Protein AF-A0A1Z2LA56-F1 (afdb_monomer)

Mean predicted aligned error: 17.95 Å

Sequence (90 aa):
MRSSFRVFGVLASATALLLGVTEMTGASAADAGAGGPAVEVTPGAERHWMRNFNSAQCLAVPGGSTQQGTGLIQWPCGNWHDQSWSYYNE

pLDDT: mean 73.39, std 21.87, range [32.38, 98.5]

Structure (mmCIF, N/CA/C/O backbone):
data_AF-A0A1Z2LA56-F1
#
_entry.id   AF-A0A1Z2LA56-F1
#
loop_
_atom_site.group_PDB
_atom_site.id
_atom_site.type_symbol
_atom_site.label_atom_id
_atom_site.label_alt_id
_atom_site.label_comp_id
_atom_site.label_asym_id
_atom_site.label_entity_id
_atom_site.label_seq_id
_atom_site.pdbx_PDB_ins_code
_atom_site.Cartn_x
_atom_site.Cartn_y
_atom_site.Cartn_z
_atom_site.occupancy
_atom_site.B_iso_or_equiv
_atom_site.auth_seq_id
_atom_site.auth_comp_id
_atom_site.auth_asym_id
_atom_site.auth_atom_id
_atom_site.pdbx_PDB_model_num
ATOM 1 N N . MET A 1 1 ? 7.281 -27.258 -43.549 1.00 36.75 1 MET A N 1
ATOM 2 C CA . MET A 1 1 ? 7.598 -27.144 -44.990 1.00 36.75 1 MET A CA 1
ATOM 3 C C . MET A 1 1 ? 8.286 -25.805 -45.235 1.00 36.75 1 MET A C 1
ATOM 5 O O . MET A 1 1 ? 7.738 -24.816 -44.787 1.00 36.75 1 MET A O 1
ATOM 9 N N . ARG A 1 2 ? 9.465 -25.829 -45.885 1.00 35.16 2 ARG A N 1
ATOM 10 C CA . ARG A 1 2 ? 9.987 -24.918 -46.941 1.00 35.16 2 ARG A CA 1
ATOM 11 C C . ARG A 1 2 ? 9.574 -23.426 -46.859 1.00 35.16 2 ARG A C 1
ATOM 13 O O . ARG A 1 2 ? 8.395 -23.134 -46.881 1.00 35.16 2 ARG A O 1
ATOM 20 N N . SER A 1 3 ? 10.454 -22.428 -46.913 1.00 32.38 3 SER A N 1
ATOM 21 C CA . SER A 1 3 ? 11.665 -22.350 -47.729 1.00 32.38 3 SER A CA 1
ATOM 22 C C . SER A 1 3 ? 12.545 -21.173 -47.302 1.00 32.38 3 SER A C 1
ATOM 24 O O . SER A 1 3 ? 12.062 -20.080 -47.025 1.00 32.38 3 SER A O 1
ATOM 26 N N . SER A 1 4 ? 13.845 -21.432 -47.315 1.00 49.75 4 SER A N 1
ATOM 27 C CA . SER A 1 4 ? 14.962 -20.519 -47.110 1.00 49.75 4 SER A CA 1
ATOM 28 C C . SER A 1 4 ? 15.098 -19.491 -48.236 1.00 49.75 4 SER A C 1
ATOM 30 O O . SER A 1 4 ? 14.995 -19.870 -49.398 1.00 49.75 4 SER A O 1
ATOM 32 N N . PHE A 1 5 ? 15.485 -18.255 -47.903 1.00 46.91 5 PHE A N 1
ATOM 33 C CA . PHE A 1 5 ? 16.278 -17.390 -48.786 1.00 46.91 5 PHE A CA 1
ATOM 34 C C . PHE A 1 5 ? 17.320 -16.634 -47.949 1.00 46.91 5 PHE A C 1
ATOM 36 O O . PHE A 1 5 ? 17.027 -15.628 -47.313 1.00 46.91 5 PHE A O 1
ATOM 43 N N . ARG A 1 6 ? 18.552 -17.157 -47.917 1.00 55.47 6 ARG A N 1
ATOM 44 C CA . ARG A 1 6 ? 19.739 -16.410 -47.483 1.00 55.47 6 ARG A CA 1
ATOM 45 C C . ARG A 1 6 ? 20.323 -15.753 -48.728 1.00 55.47 6 ARG A C 1
ATOM 47 O O . ARG A 1 6 ? 20.900 -16.451 -49.556 1.00 55.47 6 ARG A O 1
ATOM 54 N N . VAL A 1 7 ? 20.160 -14.442 -48.875 1.00 47.06 7 VAL A N 1
ATOM 55 C CA . VAL A 1 7 ? 20.847 -13.688 -49.929 1.00 47.06 7 VAL A CA 1
ATOM 56 C C . VAL A 1 7 ? 22.226 -13.307 -49.393 1.00 47.06 7 VAL A C 1
ATOM 58 O O . VAL A 1 7 ? 22.389 -12.316 -48.691 1.00 47.06 7 VAL A O 1
ATOM 61 N N . PHE A 1 8 ? 23.215 -14.155 -49.678 1.00 47.03 8 PHE A N 1
ATOM 62 C CA . PHE A 1 8 ? 24.625 -13.780 -49.629 1.00 47.03 8 PHE A CA 1
ATOM 63 C C . PHE A 1 8 ? 24.902 -12.874 -50.830 1.00 47.03 8 PHE A C 1
ATOM 65 O O . PHE A 1 8 ? 24.837 -13.325 -51.970 1.00 47.03 8 PHE A O 1
ATOM 72 N N . GLY A 1 9 ? 25.181 -11.599 -50.576 1.00 38.19 9 GLY A N 1
ATOM 73 C CA . GLY A 1 9 ? 25.446 -10.609 -51.617 1.00 38.19 9 GLY A CA 1
ATOM 74 C C . GLY A 1 9 ? 26.408 -9.530 -51.140 1.00 38.19 9 GLY A C 1
ATOM 75 O O . GLY A 1 9 ? 26.066 -8.356 -51.166 1.00 38.19 9 GLY A O 1
ATOM 76 N N . VAL A 1 10 ? 27.598 -9.918 -50.673 1.00 46.91 10 VAL A N 1
ATOM 77 C CA . VAL A 1 10 ? 28.721 -8.985 -50.498 1.00 46.91 10 VAL A CA 1
ATOM 78 C C . VAL A 1 10 ? 29.648 -9.177 -51.695 1.00 46.91 10 VAL A C 1
ATOM 80 O O . VAL A 1 10 ? 30.489 -10.072 -51.705 1.00 46.91 10 VAL A O 1
ATOM 83 N N . LEU A 1 11 ? 29.464 -8.362 -52.735 1.00 42.62 11 LEU A N 1
ATOM 84 C CA . LEU A 1 11 ? 30.481 -8.172 -53.768 1.00 42.62 11 LEU A CA 1
ATOM 85 C C . LEU A 1 11 ? 31.562 -7.263 -53.175 1.00 42.62 11 LEU A C 1
ATOM 87 O O . LEU A 1 11 ? 31.429 -6.042 -53.160 1.00 42.62 11 LEU A O 1
ATOM 91 N N . ALA A 1 12 ? 32.614 -7.871 -52.629 1.00 44.03 12 ALA A N 1
ATOM 92 C CA . ALA A 1 12 ? 33.812 -7.163 -52.205 1.00 44.03 12 ALA A CA 1
ATOM 93 C C . ALA A 1 12 ? 34.608 -6.739 -53.451 1.00 44.03 12 ALA A C 1
ATOM 95 O O . ALA A 1 12 ? 35.239 -7.572 -54.099 1.00 44.03 12 ALA A O 1
ATOM 96 N N . SER A 1 13 ? 34.571 -5.452 -53.804 1.00 50.25 13 SER A N 1
ATOM 97 C CA . SER A 1 13 ? 35.479 -4.897 -54.812 1.00 50.25 13 SER A CA 1
ATOM 98 C C . SER A 1 13 ? 36.805 -4.547 -54.142 1.00 50.25 13 SER A C 1
ATOM 100 O O . SER A 1 13 ? 36.895 -3.583 -53.383 1.00 50.25 13 SER A O 1
ATOM 102 N N . ALA A 1 14 ? 37.828 -5.356 -54.404 1.00 50.19 14 ALA A N 1
ATOM 103 C CA . ALA A 1 14 ? 39.197 -5.097 -53.992 1.00 50.19 14 ALA A CA 1
ATOM 104 C C . ALA A 1 14 ? 39.865 -4.117 -54.967 1.00 50.19 14 ALA A C 1
ATOM 106 O O . ALA A 1 14 ? 40.242 -4.489 -56.073 1.00 50.19 14 ALA A O 1
ATOM 107 N N . THR A 1 15 ? 40.074 -2.882 -54.520 1.00 52.03 15 THR A N 1
ATOM 108 C CA . THR A 1 15 ? 41.106 -1.990 -55.065 1.00 52.03 15 THR A CA 1
ATOM 109 C C . THR A 1 15 ? 41.795 -1.313 -53.892 1.00 52.03 15 THR A C 1
ATOM 111 O O . THR A 1 15 ? 41.374 -0.265 -53.414 1.00 52.03 15 THR A O 1
ATOM 114 N N . ALA A 1 16 ? 42.838 -1.974 -53.394 1.00 51.56 16 ALA A N 1
ATOM 115 C CA . ALA A 1 16 ? 43.804 -1.395 -52.478 1.00 51.56 16 ALA A CA 1
ATOM 116 C C . ALA A 1 16 ? 44.933 -0.780 -53.306 1.00 51.56 16 ALA A C 1
ATOM 118 O O . ALA A 1 16 ? 45.618 -1.517 -54.007 1.00 51.56 16 ALA A O 1
ATOM 119 N N . LEU A 1 17 ? 45.107 0.541 -53.229 1.00 51.66 17 LEU A N 1
ATOM 120 C CA . LEU A 1 17 ? 46.380 1.251 -53.406 1.00 51.66 17 LEU A CA 1
ATOM 121 C C . LEU A 1 17 ? 46.133 2.750 -53.203 1.00 51.66 17 LEU A C 1
ATOM 123 O O . LEU A 1 17 ? 45.652 3.424 -54.106 1.00 51.66 17 LEU A O 1
ATOM 127 N N . LEU A 1 18 ? 46.439 3.246 -52.002 1.00 47.22 18 LEU A N 1
ATOM 128 C CA . LEU A 1 18 ? 47.278 4.420 -51.718 1.00 47.22 18 LEU A CA 1
ATOM 129 C C . LEU A 1 18 ? 47.170 4.767 -50.222 1.00 47.22 18 LEU A C 1
ATOM 131 O O . LEU A 1 18 ? 46.168 4.507 -49.565 1.00 47.22 18 LEU A O 1
ATOM 135 N N . LEU A 1 19 ? 48.281 5.254 -49.681 1.00 57.97 19 LEU A N 1
ATOM 136 C CA . LEU A 1 19 ? 48.592 5.400 -48.261 1.00 57.97 19 LEU A CA 1
ATOM 137 C C . LEU A 1 19 ? 47.602 6.314 -47.520 1.00 57.97 19 LEU A C 1
ATOM 139 O O . LEU A 1 19 ? 47.437 7.469 -47.899 1.00 57.97 19 LEU A O 1
ATOM 143 N N . GLY A 1 20 ? 47.027 5.816 -46.422 1.00 52.50 20 GLY A N 1
ATOM 144 C CA . GLY A 1 20 ? 46.240 6.614 -45.478 1.00 52.50 20 GLY A CA 1
ATOM 145 C C . GLY A 1 20 ? 44.962 5.910 -45.042 1.00 52.50 20 GLY A C 1
ATOM 146 O O . GLY A 1 20 ? 43.882 6.246 -45.511 1.00 52.50 20 GLY A O 1
ATOM 147 N N . VAL A 1 21 ? 45.072 4.927 -44.145 1.00 56.00 21 VAL A N 1
ATOM 148 C CA . VAL A 1 21 ? 43.896 4.410 -43.434 1.00 56.00 21 VAL A CA 1
ATOM 149 C C . VAL A 1 21 ? 43.418 5.479 -42.452 1.00 56.00 21 VAL A C 1
ATOM 151 O O . VAL A 1 21 ? 43.929 5.596 -41.344 1.00 56.00 21 VAL A O 1
ATOM 154 N N . THR A 1 22 ? 42.463 6.304 -42.875 1.00 49.38 22 THR A N 1
ATOM 155 C CA . THR A 1 22 ? 41.587 7.015 -41.947 1.00 49.38 22 THR A CA 1
ATOM 156 C C . THR A 1 22 ? 40.717 5.994 -41.222 1.00 49.38 22 THR A C 1
ATOM 158 O O . THR A 1 22 ? 40.207 5.034 -41.802 1.00 49.38 22 THR A O 1
ATOM 161 N N . GLU A 1 23 ? 40.620 6.191 -39.917 1.00 53.38 23 GLU A N 1
ATOM 162 C CA . GLU A 1 23 ? 39.920 5.359 -38.954 1.00 53.38 23 GLU A CA 1
ATOM 163 C C . GLU A 1 23 ? 38.438 5.223 -39.324 1.00 53.38 23 GLU A C 1
ATOM 165 O O . GLU A 1 23 ? 37.748 6.216 -39.540 1.00 53.38 23 GLU A O 1
ATOM 170 N N . MET A 1 24 ? 37.926 3.994 -39.352 1.00 55.97 24 MET A N 1
ATOM 171 C CA . MET A 1 24 ? 36.486 3.747 -39.320 1.00 55.97 24 MET A CA 1
ATOM 172 C C . MET A 1 24 ? 36.150 3.210 -37.929 1.00 55.97 24 MET A C 1
ATOM 174 O O . MET A 1 24 ? 35.867 2.026 -37.745 1.00 55.97 24 MET A O 1
ATOM 178 N N . THR A 1 25 ? 36.254 4.071 -36.916 1.00 63.22 25 THR A N 1
ATOM 179 C CA . THR A 1 25 ? 35.621 3.808 -35.624 1.00 63.22 25 THR A CA 1
ATOM 180 C C . THR A 1 25 ? 34.112 3.879 -35.852 1.00 63.22 25 THR A C 1
ATOM 182 O O . THR A 1 25 ? 33.566 4.888 -36.293 1.00 63.22 25 THR A O 1
ATOM 185 N N . GLY A 1 26 ? 33.442 2.740 -35.676 1.00 56.22 26 GLY A N 1
ATOM 186 C CA . GLY A 1 26 ? 32.016 2.604 -35.939 1.00 56.22 26 GLY A CA 1
ATOM 187 C C . GLY A 1 26 ? 31.208 3.568 -35.076 1.00 56.22 26 GLY A C 1
ATOM 188 O O . GLY A 1 26 ? 31.205 3.461 -33.853 1.00 56.22 26 GLY A O 1
ATOM 189 N N . ALA A 1 27 ? 30.495 4.489 -35.720 1.00 54.03 27 ALA A N 1
ATOM 190 C CA . ALA A 1 27 ? 29.449 5.258 -35.073 1.00 54.03 27 ALA A CA 1
ATOM 191 C C . ALA A 1 27 ? 28.289 4.303 -34.756 1.00 54.03 27 ALA A C 1
ATOM 193 O O . ALA A 1 27 ? 27.518 3.926 -35.639 1.00 54.03 27 ALA A O 1
ATOM 194 N N . SER A 1 28 ? 28.167 3.876 -33.500 1.0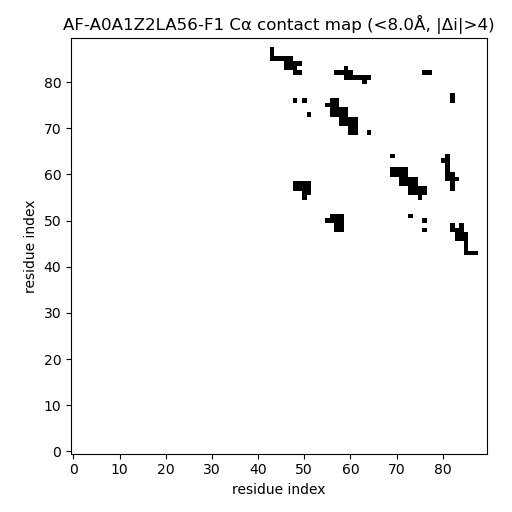0 56.34 28 SER A N 1
ATOM 195 C CA . SER A 1 28 ? 26.912 3.318 -33.010 1.00 56.34 28 SER A CA 1
ATOM 196 C C . SER A 1 28 ? 25.873 4.431 -33.066 1.00 56.34 28 SER A C 1
ATOM 198 O O . SER A 1 28 ? 25.969 5.405 -32.319 1.00 56.34 28 SER A O 1
ATOM 200 N N . ALA A 1 29 ? 24.908 4.306 -33.978 1.00 55.69 29 ALA A N 1
ATOM 201 C CA . ALA A 1 29 ? 23.704 5.117 -33.953 1.00 55.69 29 ALA A CA 1
ATOM 202 C C . ALA A 1 29 ? 23.033 4.886 -32.595 1.00 55.69 29 ALA A C 1
ATOM 204 O O . ALA A 1 29 ? 22.521 3.799 -32.326 1.00 55.69 29 ALA A O 1
ATOM 205 N N . ALA A 1 30 ? 23.114 5.884 -31.717 1.00 56.38 30 ALA A N 1
ATOM 206 C CA . ALA A 1 30 ? 22.281 5.933 -30.535 1.00 56.38 30 ALA A CA 1
ATOM 207 C C . ALA A 1 30 ? 20.827 5.895 -31.016 1.00 56.38 30 ALA A C 1
ATOM 209 O O . ALA A 1 30 ? 20.438 6.688 -31.876 1.00 56.38 30 ALA A O 1
ATOM 210 N N . ASP A 1 31 ? 20.063 4.936 -30.499 1.00 58.88 31 ASP A N 1
ATOM 211 C CA . ASP A 1 31 ? 18.613 4.925 -30.617 1.00 58.88 31 ASP A CA 1
ATOM 212 C C . ASP A 1 31 ? 18.116 6.290 -30.126 1.00 58.88 31 ASP A C 1
ATOM 214 O O . ASP A 1 31 ? 18.269 6.646 -28.954 1.00 58.88 31 ASP A O 1
ATOM 218 N N . ALA A 1 32 ? 17.627 7.106 -31.059 1.00 48.28 32 ALA A N 1
ATOM 219 C CA . ALA A 1 32 ? 16.937 8.341 -30.748 1.00 48.28 32 ALA A CA 1
ATOM 220 C C . ALA A 1 32 ? 15.559 7.957 -30.208 1.00 48.28 32 ALA A C 1
ATOM 222 O O . ALA A 1 32 ? 14.545 8.077 -30.899 1.00 48.28 32 ALA A O 1
ATOM 223 N N . GLY A 1 33 ? 15.546 7.468 -28.968 1.00 54.38 33 GLY A N 1
ATOM 224 C CA . GLY A 1 33 ? 14.337 7.276 -28.198 1.00 54.38 33 GLY A CA 1
ATOM 225 C C . GLY A 1 33 ? 13.605 8.608 -28.172 1.00 54.38 33 GLY A C 1
ATOM 226 O O . GLY A 1 33 ? 14.138 9.612 -27.697 1.00 54.38 33 GLY A O 1
ATOM 227 N N . ALA A 1 34 ? 12.417 8.625 -28.773 1.00 50.84 34 ALA A N 1
ATOM 228 C CA . ALA A 1 34 ? 11.573 9.798 -28.878 1.00 50.84 34 ALA A CA 1
ATOM 229 C C . ALA A 1 34 ? 11.473 10.490 -27.512 1.00 50.84 34 ALA A C 1
ATOM 231 O O . ALA A 1 34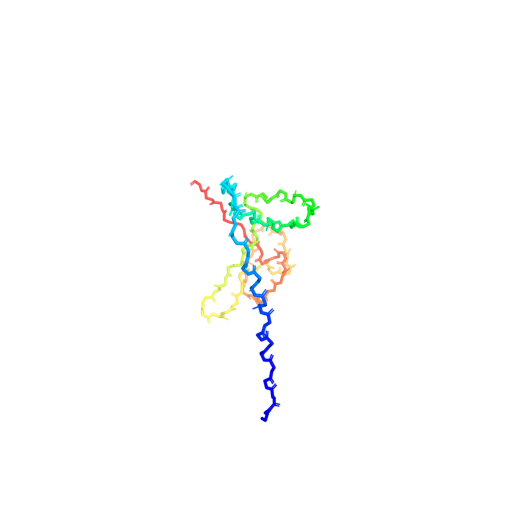 ? 11.019 9.891 -26.536 1.00 50.84 34 ALA A O 1
ATOM 232 N N . GLY A 1 35 ? 11.915 11.748 -27.459 1.00 48.12 35 GLY A N 1
ATOM 233 C CA . GLY A 1 35 ? 11.789 12.617 -26.298 1.00 48.12 35 GLY A CA 1
ATOM 234 C C . GLY A 1 35 ? 10.321 12.905 -26.007 1.00 48.12 35 GLY A C 1
ATOM 235 O O . GLY A 1 35 ? 9.797 13.951 -26.381 1.00 48.12 35 GLY A O 1
ATOM 236 N N . GLY A 1 36 ? 9.648 11.965 -25.346 1.00 65.50 36 GLY A N 1
ATOM 237 C CA . GLY A 1 36 ? 8.506 12.293 -24.507 1.00 65.50 36 GLY A CA 1
ATOM 238 C C . GLY A 1 36 ? 8.974 13.204 -23.368 1.00 65.50 36 GLY A C 1
ATOM 239 O O . GLY A 1 36 ? 10.168 13.215 -23.049 1.00 65.50 36 GLY A O 1
ATOM 240 N N . PRO A 1 37 ? 8.076 13.993 -22.755 1.00 65.31 37 PRO A N 1
ATOM 241 C CA . PRO A 1 37 ? 8.449 14.778 -21.588 1.00 65.31 37 PRO A CA 1
ATOM 242 C C . PRO A 1 37 ? 9.084 13.842 -20.560 1.00 65.31 37 PRO A C 1
ATOM 244 O O . PRO A 1 37 ? 8.554 12.760 -20.300 1.00 65.31 37 PRO A O 1
ATOM 247 N N . ALA A 1 38 ? 10.232 14.249 -20.016 1.00 62.78 38 ALA A N 1
ATOM 248 C CA . ALA A 1 38 ? 10.831 13.577 -18.880 1.00 62.78 38 ALA A CA 1
ATOM 249 C C . ALA A 1 38 ? 9.800 13.619 -17.748 1.00 62.78 38 ALA A C 1
ATOM 251 O O . ALA A 1 38 ? 9.621 14.645 -17.094 1.00 62.78 38 ALA A O 1
ATOM 252 N N . VAL A 1 39 ? 9.055 12.527 -17.580 1.00 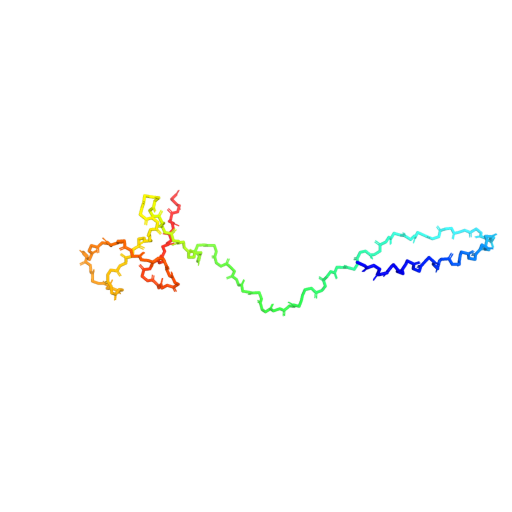70.62 39 VAL A N 1
ATOM 253 C CA . VAL A 1 39 ? 8.267 12.310 -16.376 1.00 70.62 39 VAL A CA 1
ATOM 254 C C . VAL A 1 39 ? 9.307 12.209 -15.281 1.00 70.62 39 VAL A C 1
ATOM 256 O O . VAL A 1 39 ? 10.103 11.272 -15.264 1.00 70.62 39 VAL A O 1
ATOM 259 N N . GLU A 1 40 ? 9.357 13.222 -14.426 1.00 64.69 40 GLU A N 1
ATOM 260 C CA . GLU A 1 40 ? 10.160 13.178 -13.220 1.00 64.69 40 GLU A CA 1
ATOM 261 C C . GLU A 1 40 ? 9.651 11.986 -12.406 1.00 64.69 40 GLU A C 1
ATOM 263 O O . GLU A 1 40 ? 8.563 12.018 -11.831 1.00 64.69 40 GLU A O 1
ATOM 268 N N . VAL A 1 41 ? 10.385 10.872 -12.454 1.00 62.44 41 VAL A N 1
ATOM 269 C CA . VAL A 1 41 ? 10.086 9.706 -11.629 1.00 62.44 41 VAL A CA 1
ATOM 270 C C . VAL A 1 41 ? 10.436 10.126 -10.213 1.00 62.44 41 VAL A C 1
ATOM 272 O O . VAL A 1 41 ? 11.596 10.051 -9.821 1.00 62.44 41 VAL A O 1
ATOM 275 N N . THR A 1 42 ? 9.456 10.643 -9.469 1.00 65.75 42 THR A N 1
ATOM 276 C CA . THR A 1 42 ? 9.630 10.969 -8.055 1.00 65.75 42 THR A CA 1
ATOM 277 C C . THR A 1 42 ? 10.002 9.677 -7.326 1.00 65.75 42 THR A C 1
ATOM 279 O O . THR A 1 42 ? 9.168 8.764 -7.269 1.00 65.75 42 THR A O 1
ATOM 282 N N . PRO A 1 43 ? 11.221 9.557 -6.769 1.00 58.88 43 PRO A N 1
ATOM 283 C CA . PRO A 1 43 ? 11.569 8.407 -5.948 1.00 58.88 43 PRO A CA 1
ATOM 284 C C . PRO A 1 43 ? 10.581 8.350 -4.774 1.00 58.88 43 PRO A C 1
ATOM 286 O O . PRO A 1 43 ? 10.478 9.306 -4.010 1.00 58.88 43 PRO A O 1
ATOM 289 N N . GLY A 1 44 ? 9.791 7.275 -4.686 1.00 56.88 44 GLY A N 1
ATOM 290 C CA . GLY A 1 44 ? 8.728 7.114 -3.681 1.00 56.88 44 GLY A CA 1
ATOM 291 C C . GLY A 1 44 ? 7.284 7.233 -4.194 1.00 56.88 44 GLY A C 1
ATOM 292 O O . GLY A 1 44 ? 6.360 6.963 -3.433 1.00 56.88 44 GLY A O 1
ATOM 293 N N . ALA A 1 45 ? 7.062 7.561 -5.473 1.00 60.84 45 ALA A N 1
ATOM 294 C CA . ALA A 1 45 ? 5.738 7.476 -6.113 1.00 60.84 45 ALA A CA 1
ATOM 295 C C . ALA A 1 45 ? 5.437 6.083 -6.709 1.00 60.84 45 ALA A C 1
ATOM 297 O O . ALA A 1 45 ? 4.470 5.906 -7.457 1.00 60.84 45 ALA A O 1
ATOM 298 N N . GLU A 1 46 ? 6.271 5.085 -6.410 1.00 71.88 46 GLU A N 1
ATOM 299 C CA . GLU A 1 46 ? 6.043 3.713 -6.843 1.00 71.88 46 GLU A CA 1
ATOM 300 C C . GLU A 1 46 ? 4.842 3.128 -6.091 1.00 71.88 46 GLU A C 1
ATOM 302 O O . GLU A 1 46 ? 4.812 3.047 -4.863 1.00 71.88 46 GLU A O 1
ATOM 307 N N . ARG A 1 47 ? 3.811 2.732 -6.84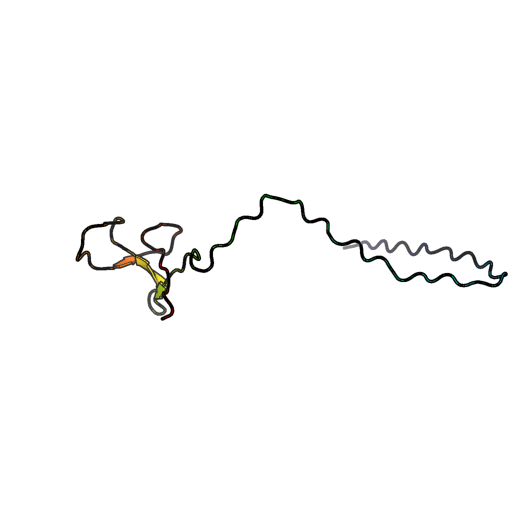4 1.00 79.56 47 ARG A N 1
ATOM 308 C CA . ARG A 1 47 ? 2.667 2.014 -6.281 1.00 79.56 47 ARG A CA 1
ATOM 3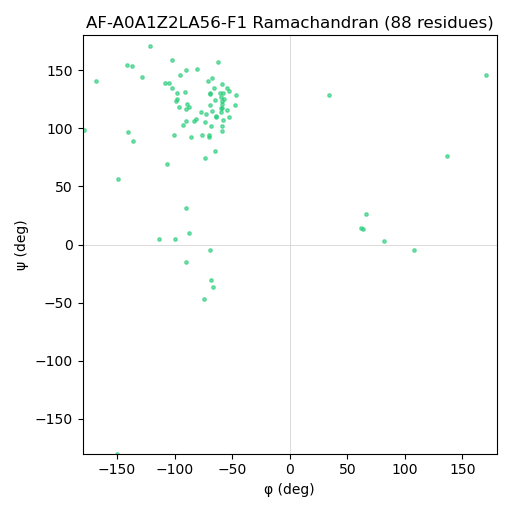09 C C . ARG A 1 47 ? 3.069 0.570 -6.044 1.00 79.56 47 ARG A C 1
ATOM 311 O O . ARG A 1 47 ? 3.287 -0.169 -7.005 1.00 79.56 47 ARG A O 1
ATOM 318 N N . HIS A 1 48 ? 3.117 0.155 -4.784 1.00 88.94 48 HIS A N 1
ATOM 319 C CA . HIS A 1 48 ? 3.371 -1.234 -4.434 1.00 88.94 48 HIS A CA 1
ATOM 320 C C . HIS A 1 48 ? 2.092 -1.930 -3.976 1.00 88.94 48 HIS A C 1
ATOM 322 O O . HIS A 1 48 ? 1.301 -1.386 -3.205 1.00 88.94 48 HIS A O 1
ATOM 328 N N . TRP A 1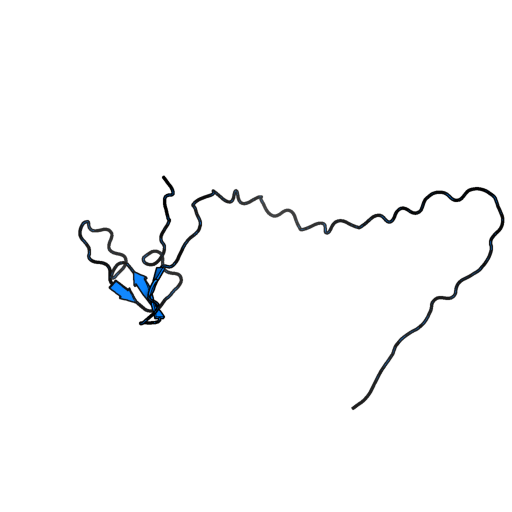 49 ? 1.928 -3.178 -4.414 1.00 92.25 49 TRP A N 1
ATOM 329 C CA . TRP A 1 49 ? 0.911 -4.081 -3.889 1.00 92.25 49 TRP A CA 1
ATOM 330 C C . TRP A 1 49 ? 1.533 -5.009 -2.852 1.00 92.25 49 TRP A C 1
ATOM 332 O O . TRP A 1 49 ? 2.535 -5.674 -3.117 1.00 92.25 49 TRP A O 1
ATOM 342 N N . MET A 1 50 ? 0.894 -5.115 -1.690 1.00 95.62 50 MET A N 1
ATOM 343 C CA . MET A 1 50 ? 1.217 -6.137 -0.698 1.00 95.62 50 MET A CA 1
ATOM 344 C C . MET A 1 50 ? 0.319 -7.350 -0.920 1.00 95.62 50 MET A C 1
ATOM 346 O O . MET A 1 50 ? -0.856 -7.331 -0.557 1.00 95.62 50 MET A O 1
ATOM 350 N N . ARG A 1 51 ? 0.858 -8.409 -1.531 1.00 97.19 51 ARG A N 1
ATOM 351 C CA . ARG A 1 51 ? 0.120 -9.651 -1.793 1.00 97.19 51 ARG A CA 1
ATOM 352 C C . ARG A 1 51 ? 0.419 -10.692 -0.723 1.00 97.19 51 ARG A C 1
ATOM 354 O O . ARG A 1 51 ? 1.572 -11.051 -0.497 1.00 97.19 51 ARG A O 1
ATOM 361 N N . ASN A 1 52 ? -0.623 -11.218 -0.093 1.00 98.19 52 ASN A N 1
ATOM 362 C CA . ASN A 1 52 ? -0.492 -12.327 0.837 1.00 98.19 52 ASN A CA 1
ATOM 363 C C . ASN A 1 52 ? -0.120 -13.611 0.078 1.00 98.19 52 ASN A C 1
ATOM 365 O O . ASN A 1 52 ? -0.765 -13.979 -0.906 1.00 98.19 52 ASN A O 1
ATOM 369 N N . PHE A 1 53 ? 0.917 -14.305 0.550 1.00 98.19 53 PHE A N 1
ATOM 370 C CA . PHE A 1 53 ? 1.433 -15.504 -0.113 1.00 98.19 53 PHE A CA 1
ATOM 371 C C . PHE A 1 53 ? 0.446 -16.682 -0.085 1.00 98.19 53 PHE A C 1
ATOM 373 O O . PHE A 1 53 ? 0.336 -17.409 -1.066 1.00 98.19 53 PHE A O 1
ATOM 380 N N . ASN A 1 54 ? -0.297 -16.849 1.011 1.00 98.44 54 ASN A N 1
ATOM 381 C CA . ASN A 1 54 ? -1.229 -17.962 1.192 1.00 98.44 54 ASN A CA 1
ATOM 382 C C . ASN A 1 54 ? -2.504 -17.800 0.351 1.00 98.44 54 ASN A C 1
ATOM 384 O O . ASN A 1 54 ? -2.945 -18.740 -0.301 1.00 98.44 54 ASN A O 1
ATOM 388 N N . SER A 1 55 ? -3.109 -16.611 0.369 1.00 98.38 55 SER A N 1
ATOM 389 C CA . SER A 1 55 ? -4.400 -16.366 -0.289 1.00 98.38 55 SER A CA 1
ATOM 390 C C . SER A 1 55 ? -4.280 -15.896 -1.734 1.00 98.38 55 SER A C 1
ATOM 392 O O . SER A 1 55 ? -5.286 -15.868 -2.442 1.00 98.38 55 SER A O 1
ATOM 394 N N . ALA A 1 56 ? -3.085 -15.466 -2.155 1.00 98.12 56 ALA A N 1
ATOM 395 C CA . ALA A 1 56 ? -2.863 -14.806 -3.435 1.00 98.12 56 ALA A CA 1
ATOM 396 C C . ALA A 1 56 ? -3.615 -13.462 -3.617 1.00 98.12 56 ALA A C 1
ATOM 398 O O . ALA A 1 56 ? -3.666 -12.946 -4.739 1.00 98.12 56 ALA A O 1
ATOM 399 N N . GLN A 1 57 ? -4.148 -12.872 -2.542 1.00 98.50 57 GLN A N 1
ATOM 400 C CA . GLN A 1 57 ? -4.901 -11.610 -2.545 1.00 98.50 57 GLN A CA 1
ATOM 401 C C . GLN A 1 57 ? -4.060 -10.426 -2.059 1.00 98.50 57 GLN A C 1
ATOM 403 O O . GLN A 1 57 ? -3.063 -10.604 -1.359 1.00 98.50 57 GLN A O 1
ATOM 408 N N . CYS A 1 58 ? -4.473 -9.214 -2.422 1.00 98.12 58 CYS A N 1
ATOM 409 C CA . CYS A 1 58 ? -3.788 -7.975 -2.075 1.00 98.12 58 CYS A CA 1
ATOM 410 C C . CYS A 1 58 ? -4.397 -7.331 -0.822 1.00 98.12 58 CYS A C 1
ATOM 412 O O . CYS A 1 58 ? -5.606 -7.424 -0.603 1.00 98.12 58 CYS A O 1
ATOM 414 N N . LEU A 1 59 ? -3.562 -6.680 -0.006 1.00 98.12 59 LEU A N 1
ATOM 415 C CA . LEU A 1 59 ? -4.003 -5.835 1.103 1.00 98.12 59 LEU A CA 1
ATOM 416 C C . LEU A 1 59 ? -4.766 -4.628 0.544 1.00 98.12 59 LEU A C 1
ATOM 418 O O . LEU A 1 59 ? -4.226 -3.898 -0.290 1.00 98.12 59 LEU A O 1
ATOM 422 N N . ALA A 1 60 ? -5.999 -4.432 1.004 1.00 98.19 60 ALA A N 1
ATOM 423 C CA . ALA A 1 60 ? -6.911 -3.419 0.487 1.00 98.19 60 ALA A CA 1
ATOM 424 C C . ALA A 1 60 ? -7.659 -2.688 1.610 1.00 98.19 60 ALA A C 1
ATOM 426 O O . ALA A 1 60 ? -7.912 -3.256 2.679 1.00 98.19 60 ALA A O 1
ATOM 427 N N . VAL A 1 61 ? -8.070 -1.448 1.349 1.00 98.31 61 VAL A N 1
ATOM 428 C CA . VAL A 1 61 ? -9.011 -0.716 2.206 1.00 98.31 61 VAL A CA 1
ATOM 429 C C . VAL A 1 61 ? -10.445 -1.000 1.739 1.00 98.31 61 VAL A C 1
ATOM 431 O O . VAL A 1 61 ? -10.773 -0.707 0.589 1.00 98.31 61 VAL A O 1
ATOM 434 N N . PRO A 1 62 ? -11.337 -1.547 2.586 1.00 98.19 62 PRO A N 1
ATOM 435 C CA . PRO A 1 62 ? -12.685 -1.917 2.165 1.00 98.19 62 PRO A CA 1
ATOM 436 C C . PRO A 1 62 ? -13.449 -0.707 1.612 1.00 98.19 62 PRO A C 1
ATOM 438 O O . PRO A 1 62 ? -13.620 0.308 2.288 1.00 98.19 62 PRO A O 1
ATOM 441 N N . GLY A 1 63 ? -13.880 -0.818 0.352 1.00 97.12 63 GLY A N 1
ATOM 442 C CA . GLY A 1 63 ? -14.597 0.239 -0.366 1.00 97.12 63 GLY A CA 1
ATOM 443 C C . GLY A 1 63 ? -13.793 1.524 -0.600 1.00 97.12 63 GLY A C 1
ATOM 444 O O . GLY A 1 63 ? -14.396 2.544 -0.920 1.00 97.12 63 GLY A O 1
ATOM 445 N N . GLY A 1 64 ? -12.469 1.509 -0.404 1.00 97.25 64 GLY A N 1
ATOM 446 C CA . GLY A 1 64 ? -11.633 2.710 -0.478 1.00 97.25 64 GLY A CA 1
ATOM 447 C C . GLY A 1 64 ? -11.914 3.744 0.616 1.00 97.25 64 GLY A C 1
ATOM 448 O O . GLY A 1 64 ? -11.694 4.934 0.399 1.00 97.25 64 GLY A O 1
ATOM 449 N N . SER A 1 65 ? -12.420 3.311 1.778 1.00 98.06 65 SER A N 1
ATOM 450 C CA . SER A 1 65 ? -12.698 4.192 2.919 1.00 98.06 65 SER A CA 1
ATOM 451 C C . SER A 1 65 ? -11.470 5.009 3.336 1.00 98.06 65 SER A C 1
ATOM 453 O O . SER A 1 65 ? -10.381 4.480 3.521 1.00 98.06 65 SER A O 1
ATOM 455 N N . THR A 1 66 ? -11.657 6.303 3.575 1.00 96.69 66 THR A N 1
ATOM 456 C CA . THR A 1 66 ? -10.634 7.180 4.169 1.00 96.69 66 THR A CA 1
ATOM 457 C C . THR A 1 66 ? -10.860 7.405 5.665 1.00 96.69 66 THR A C 1
ATOM 459 O O . THR A 1 66 ? -10.148 8.185 6.296 1.00 96.69 66 THR A O 1
ATOM 462 N N . GLN A 1 67 ? -11.853 6.730 6.257 1.00 98.31 67 GLN A N 1
ATOM 463 C CA . GLN A 1 67 ? -12.179 6.874 7.669 1.00 98.31 67 GLN A CA 1
ATOM 464 C C . GLN A 1 67 ? -11.074 6.275 8.545 1.00 98.31 67 GLN A C 1
ATOM 466 O O . GLN A 1 67 ? -10.677 5.117 8.383 1.00 98.31 67 GLN A O 1
ATOM 471 N N . GLN A 1 68 ? -10.610 7.053 9.522 1.00 97.62 68 GLN A N 1
ATOM 472 C CA . GLN A 1 68 ? -9.623 6.595 10.492 1.00 97.62 68 GLN A CA 1
ATOM 473 C C . GLN A 1 68 ? -10.136 5.378 11.274 1.00 97.62 68 GLN A C 1
ATOM 475 O O . GLN A 1 68 ? -11.293 5.332 11.689 1.00 97.62 68 GLN A O 1
ATOM 480 N N . GLY A 1 69 ? -9.258 4.396 11.486 1.00 97.19 69 GLY A N 1
ATOM 481 C CA . GLY A 1 69 ? -9.598 3.154 12.183 1.00 97.19 69 GLY A CA 1
ATOM 482 C C . GLY A 1 69 ? -10.285 2.106 11.305 1.00 97.19 69 GLY A C 1
ATOM 483 O O . GLY A 1 69 ? -10.632 1.041 11.812 1.00 97.19 69 GLY A O 1
ATOM 484 N N . THR A 1 70 ? -10.455 2.362 10.002 1.00 98.31 70 THR A N 1
ATOM 485 C CA . THR A 1 70 ? -10.905 1.331 9.058 1.00 98.31 70 THR A CA 1
ATOM 486 C C . THR A 1 70 ? -9.928 0.151 9.073 1.00 98.31 70 THR A C 1
ATOM 488 O O . THR A 1 70 ? -8.736 0.319 8.817 1.00 98.31 70 THR A O 1
ATOM 491 N N . GLY A 1 71 ? -10.436 -1.050 9.357 1.00 98.06 71 GLY A N 1
ATOM 492 C CA . GLY A 1 71 ? -9.655 -2.284 9.269 1.00 98.06 71 GLY A CA 1
ATOM 493 C C . GLY A 1 71 ? -9.359 -2.668 7.818 1.00 98.06 71 GLY A C 1
ATOM 494 O O . GLY A 1 71 ? -10.217 -2.532 6.947 1.00 98.06 71 GLY A O 1
ATOM 495 N N . LEU A 1 72 ? -8.149 -3.168 7.562 1.00 98.25 72 LEU A N 1
ATOM 496 C CA . LEU A 1 72 ? -7.741 -3.625 6.232 1.00 98.25 72 LEU A CA 1
ATOM 497 C C . LEU A 1 72 ? -8.268 -5.032 5.935 1.00 98.25 72 LEU A C 1
ATOM 499 O O . LEU A 1 72 ? -8.428 -5.858 6.836 1.00 98.25 72 LEU A O 1
ATOM 503 N N . ILE A 1 73 ? -8.502 -5.308 4.655 1.00 98.50 73 ILE A N 1
ATOM 504 C CA . ILE A 1 73 ? -8.978 -6.600 4.153 1.00 98.50 73 ILE A CA 1
ATOM 505 C C . ILE A 1 73 ? -7.994 -7.193 3.142 1.00 98.50 73 ILE A C 1
ATOM 507 O O . ILE A 1 73 ? -7.056 -6.536 2.691 1.00 98.50 73 ILE A O 1
ATOM 511 N N . GLN A 1 74 ? -8.236 -8.445 2.762 1.00 98.50 74 GLN A N 1
ATOM 512 C CA . GLN A 1 74 ? -7.661 -9.036 1.559 1.00 98.50 74 GLN A CA 1
ATOM 513 C C . GLN A 1 74 ? -8.728 -9.061 0.465 1.00 98.50 74 GLN A C 1
ATOM 515 O O . GLN A 1 74 ? -9.880 -9.407 0.729 1.00 98.50 74 GLN A O 1
ATOM 520 N N . TRP A 1 75 ? -8.348 -8.656 -0.743 1.00 98.25 75 TRP A N 1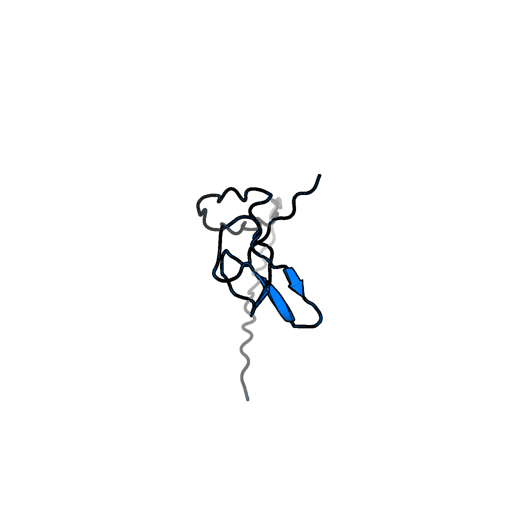
ATOM 521 C CA . TRP A 1 75 ? -9.238 -8.592 -1.900 1.00 98.25 75 TRP A CA 1
ATOM 522 C C . TRP A 1 75 ? -8.494 -9.023 -3.170 1.00 98.25 75 TRP A C 1
ATOM 524 O O . TRP A 1 75 ? -7.260 -8.910 -3.215 1.00 98.25 75 TRP A O 1
ATOM 534 N N . PRO A 1 76 ? -9.183 -9.524 -4.218 1.00 97.69 76 PRO A N 1
ATOM 535 C CA . PRO A 1 76 ? -8.554 -9.758 -5.509 1.00 97.69 76 PRO A CA 1
ATOM 536 C C . PRO A 1 76 ? -7.715 -8.559 -5.954 1.00 97.69 76 PRO A C 1
ATOM 538 O O . PRO A 1 76 ? -8.174 -7.411 -5.946 1.00 97.69 76 PRO A O 1
ATOM 541 N N . CYS A 1 77 ? -6.467 -8.853 -6.313 1.00 97.06 77 CYS A N 1
ATOM 542 C CA . CYS A 1 77 ? -5.517 -7.846 -6.748 1.00 97.06 77 CYS A CA 1
ATOM 543 C C . CYS A 1 77 ? -6.040 -7.134 -7.999 1.00 97.06 77 CYS A C 1
ATOM 545 O O . CYS A 1 77 ? -6.444 -7.779 -8.968 1.00 97.06 77 CYS A O 1
ATOM 547 N N . GLY A 1 78 ? -6.018 -5.808 -7.977 1.00 93.81 78 GLY A N 1
ATOM 548 C CA . GLY A 1 78 ? -6.448 -4.962 -9.080 1.00 93.81 78 GLY A CA 1
ATOM 549 C C . GLY A 1 78 ? -5.689 -3.642 -9.099 1.00 93.81 78 GLY A C 1
ATOM 550 O O . GLY A 1 78 ? -4.841 -3.372 -8.253 1.00 93.81 78 GLY A O 1
ATOM 551 N N . ASN A 1 79 ? -6.009 -2.790 -10.070 1.00 91.31 79 ASN A N 1
ATOM 552 C CA . ASN A 1 79 ? -5.306 -1.522 -10.268 1.00 91.31 79 ASN A CA 1
ATOM 553 C C . ASN A 1 79 ? -5.934 -0.353 -9.485 1.00 91.31 79 ASN A C 1
ATOM 555 O O . ASN A 1 79 ? -5.915 0.788 -9.950 1.00 91.31 79 ASN A O 1
ATOM 559 N N . TRP A 1 80 ? -6.517 -0.651 -8.324 1.00 93.88 80 TRP A N 1
ATOM 560 C CA . TRP A 1 80 ? -7.278 0.292 -7.511 1.00 93.88 80 TRP A CA 1
ATOM 561 C C . TRP A 1 80 ? -6.398 1.027 -6.496 1.00 93.88 80 TRP A C 1
ATOM 563 O O . TRP A 1 80 ? -5.381 0.505 -6.038 1.00 93.88 80 TRP A O 1
ATOM 573 N N . HIS A 1 81 ? -6.782 2.259 -6.152 1.00 94.00 81 HIS A N 1
ATOM 574 C CA . HIS A 1 81 ? -6.002 3.113 -5.249 1.00 94.00 81 HIS A CA 1
ATOM 575 C C . HIS A 1 81 ? -5.988 2.591 -3.809 1.00 94.00 81 HIS A C 1
ATOM 577 O O . HIS A 1 81 ? -4.992 2.741 -3.113 1.00 94.00 81 HIS A O 1
ATOM 583 N N . ASP A 1 82 ? -7.058 1.919 -3.390 1.00 96.62 82 ASP A N 1
ATOM 584 C CA . ASP A 1 82 ? -7.204 1.293 -2.075 1.00 96.62 82 ASP A CA 1
ATOM 585 C C . ASP A 1 82 ? -6.292 0.075 -1.866 1.00 96.62 82 ASP A C 1
ATOM 587 O O . ASP A 1 82 ? -6.254 -0.463 -0.764 1.00 96.62 82 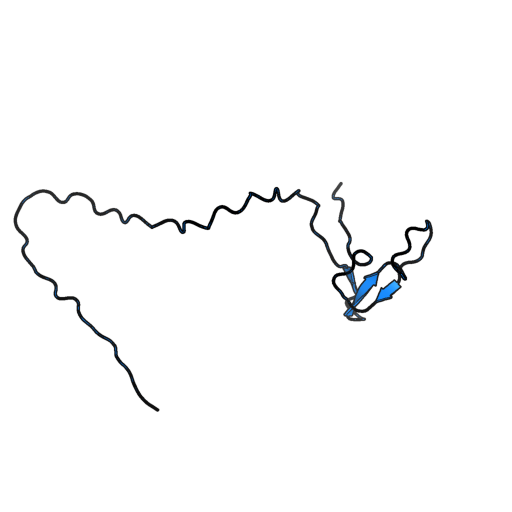ASP A O 1
ATOM 591 N N . GLN A 1 83 ? -5.553 -0.346 -2.899 1.00 97.12 83 GLN A N 1
ATOM 592 C CA . GLN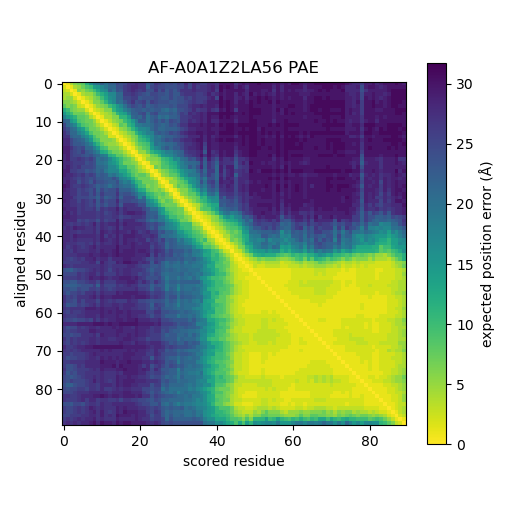 A 1 83 ? -4.568 -1.434 -2.848 1.00 97.12 83 GLN A CA 1
ATOM 593 C C . GLN A 1 83 ? -3.123 -0.952 -3.054 1.00 97.12 83 GLN A C 1
ATOM 595 O O . GLN A 1 83 ? -2.213 -1.776 -3.168 1.00 97.12 83 GLN A O 1
ATOM 600 N N . SER A 1 84 ? -2.915 0.364 -3.147 1.00 93.75 84 SER A N 1
ATOM 601 C CA . SER A 1 84 ? -1.621 0.980 -3.427 1.00 93.75 84 SER A CA 1
ATOM 602 C C . SER A 1 84 ? -0.960 1.469 -2.148 1.00 93.75 84 SER A C 1
ATOM 604 O O . SER A 1 84 ? -1.510 2.317 -1.449 1.00 93.75 84 SER A O 1
ATOM 606 N N . TRP A 1 85 ? 0.255 0.999 -1.892 1.00 91.56 85 TRP A N 1
ATOM 607 C CA . TRP A 1 85 ? 1.003 1.312 -0.681 1.00 91.56 85 TRP A CA 1
ATOM 608 C C . TRP A 1 85 ? 2.405 1.814 -1.025 1.00 91.56 85 TRP A C 1
ATOM 610 O O . TRP A 1 85 ? 3.025 1.332 -1.973 1.00 91.56 85 TRP A O 1
ATOM 620 N N . SER A 1 86 ? 2.902 2.770 -0.244 1.00 87.06 86 SER A N 1
ATOM 621 C CA . SER A 1 86 ? 4.288 3.239 -0.283 1.00 87.06 86 SER A CA 1
ATOM 622 C C . SER A 1 86 ? 5.021 2.767 0.967 1.00 87.06 86 SER A C 1
ATOM 624 O O . SER A 1 86 ? 4.471 2.822 2.069 1.00 87.06 86 SER A O 1
ATOM 626 N N . TYR A 1 87 ? 6.268 2.338 0.806 1.00 83.56 87 TYR A N 1
ATOM 627 C CA . TYR A 1 87 ? 7.162 2.098 1.933 1.00 83.56 87 TYR A CA 1
ATOM 628 C C . TYR A 1 87 ? 7.933 3.383 2.219 1.00 83.56 87 TYR A C 1
ATOM 630 O O . TYR A 1 87 ? 8.474 4.000 1.302 1.00 83.56 87 TYR A O 1
ATOM 638 N N . TYR A 1 88 ? 7.976 3.789 3.483 1.00 80.69 88 TYR A N 1
ATOM 639 C CA . TYR A 1 88 ? 8.891 4.829 3.930 1.00 80.69 88 TYR A CA 1
ATOM 640 C C . TYR A 1 88 ? 10.114 4.132 4.508 1.00 80.69 88 TYR A C 1
ATOM 642 O O . TYR A 1 88 ? 9.989 3.354 5.452 1.00 80.69 88 TYR A O 1
ATOM 650 N N . ASN A 1 89 ? 11.273 4.378 3.904 1.00 75.06 89 ASN A N 1
ATOM 651 C CA . ASN A 1 89 ? 12.544 3.972 4.482 1.00 75.06 89 ASN A CA 1
ATOM 652 C C . ASN A 1 89 ? 12.982 5.115 5.398 1.00 75.06 89 ASN A C 1
ATOM 654 O O . ASN A 1 89 ? 13.125 6.245 4.927 1.00 75.06 89 ASN A O 1
ATOM 658 N N . GLU A 1 90 ? 13.114 4.826 6.685 1.00 67.44 90 GLU A N 1
ATOM 659 C CA . GLU A 1 90 ? 13.680 5.732 7.689 1.00 67.44 90 GLU A CA 1
ATOM 660 C C . GLU A 1 90 ? 15.214 5.726 7.677 1.00 67.44 90 GLU A C 1
ATOM 662 O O . GLU A 1 90 ? 15.809 4.644 7.452 1.00 67.44 90 GLU A O 1
#

Solvent-accessible surface area (backbone atoms only — not comparable to full-atom values): 6537 Å² total; per-residue (Å²): 131,88,82,89,83,83,86,85,80,82,84,81,81,87,79,89,85,78,94,74,88,74,83,82,77,78,78,75,78,72,80,80,70,77,84,62,82,83,72,78,78,57,90,74,72,60,76,37,71,54,63,43,83,88,79,69,21,19,46,26,36,66,93,55,60,85,58,86,86,67,68,75,41,76,39,82,70,68,98,50,74,42,34,51,43,69,84,82,85,130

Nearest PDB structures (foldseek):
  1v6u-assembly1_B  TM=8.734E-01  e=3.333E-02  Streptomyces olivaceoviridis
  5gqd-assembly1_B  TM=9.987E-01  e=7.725E-02  Streptomyces olivaceoviridis
  8r8a-assembly1_A  TM=8.414E-01  e=3.793E-02  Cucumis melo
  3pg0-assembly1_A  TM=9.149E-01  e=1.475E-01  synthetic construct
  6ifb-assembly1_B  TM=8.933E-01  e=1.026E+00  Entamoeba histolytica HM-1:IMSS

Secondary structure (DSSP, 8-state):
-----------------SS-----------------------TT---B--B-TTT-PEEE-GGG---TTPPPEEE---S-GGG-B-PPP-

InterPro domains:
  IPR035992 Ricin B-like lectins [SSF50370] (46-88)

Foldseek 3Di:
DDDDDDDPDDPDDDDDDDDDPDDCPDDDPDPPPPDDPPPPPPVFPDWDWDADPPPRFTWFQVVLDPDPPRDIDTDHDDPDPRRTDTDDDD

Radius of gyration: 29.39 Å; Cα contacts (8 Å, |Δi|>4): 70; chains: 1; bounding box: 63×42×67 Å

Organism: NCBI:txid1940